Protein AF-A0A6S6T9X2-F1 (afdb_monomer_lite)

Structure (mmCIF, N/CA/C/O backbone):
data_AF-A0A6S6T9X2-F1
#
_entry.id   AF-A0A6S6T9X2-F1
#
loop_
_atom_site.group_PDB
_atom_site.id
_atom_site.type_symbol
_atom_site.label_atom_id
_atom_site.label_alt_id
_atom_site.label_comp_id
_atom_site.label_asym_id
_atom_site.label_entity_id
_atom_site.label_seq_id
_atom_site.pdbx_PDB_ins_code
_atom_site.Cartn_x
_atom_site.Cartn_y
_atom_site.Cartn_z
_atom_site.occupancy
_atom_site.B_iso_or_equiv
_atom_site.auth_seq_id
_atom_site.auth_comp_id
_atom_site.auth_asym_id
_atom_site.auth_atom_id
_atom_site.pdb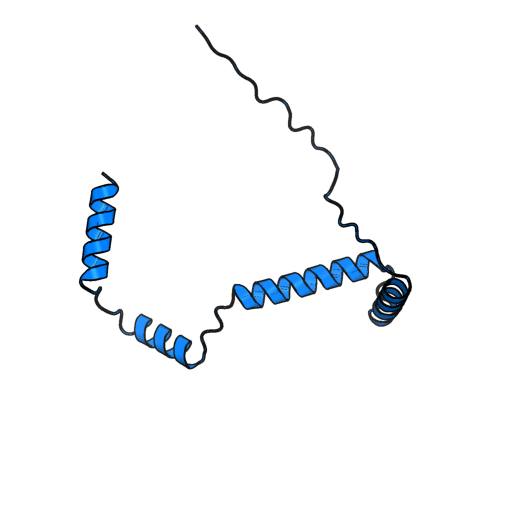x_PDB_model_num
ATOM 1 N N . MET A 1 1 ? 15.029 36.693 41.492 1.00 34.66 1 MET A N 1
ATOM 2 C CA . MET A 1 1 ? 14.015 35.824 40.858 1.00 34.66 1 MET A CA 1
ATOM 3 C C . MET A 1 1 ? 14.331 35.857 39.367 1.00 34.66 1 MET A C 1
ATOM 5 O O . MET A 1 1 ? 14.250 36.937 38.808 1.00 34.66 1 MET A O 1
ATOM 9 N N . CYS A 1 2 ? 15.035 34.871 38.792 1.00 36.53 2 CYS A N 1
ATOM 10 C CA . CYS A 1 2 ? 14.585 33.488 38.502 1.00 36.53 2 CYS A CA 1
ATOM 11 C C . CYS A 1 2 ? 13.326 33.540 37.613 1.00 36.53 2 CYS A C 1
ATOM 13 O O . CYS A 1 2 ? 12.356 34.126 38.079 1.00 36.53 2 CYS A O 1
ATOM 15 N N . GLN A 1 3 ? 13.236 33.027 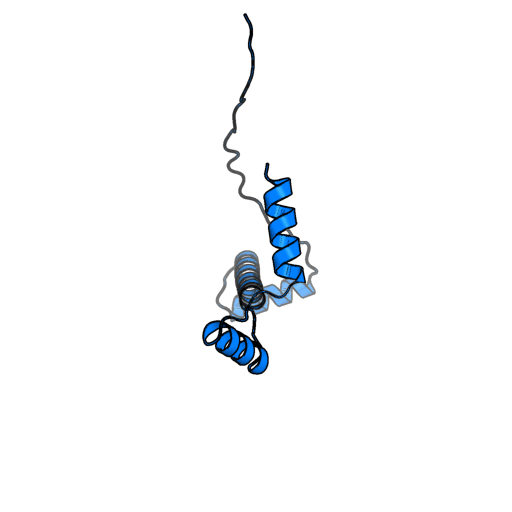36.379 1.00 39.31 3 GLN A N 1
ATOM 16 C CA . GLN A 1 3 ? 13.980 32.040 35.562 1.00 39.31 3 GLN A CA 1
ATOM 17 C C . GLN A 1 3 ? 13.839 32.447 34.054 1.00 39.31 3 GLN A C 1
ATOM 19 O O . GLN A 1 3 ? 12.906 33.182 33.743 1.00 39.31 3 GLN A O 1
ATOM 24 N N . ASN A 1 4 ? 14.768 32.203 33.107 1.00 40.00 4 ASN A N 1
ATOM 25 C CA . ASN A 1 4 ? 15.165 30.915 32.483 1.00 40.00 4 ASN A CA 1
ATOM 26 C C . ASN A 1 4 ? 13.926 30.143 31.938 1.00 40.00 4 ASN A C 1
ATOM 28 O O . ASN A 1 4 ? 12.961 29.989 32.670 1.00 40.00 4 ASN A O 1
ATOM 32 N N . ASP A 1 5 ? 13.781 29.656 30.701 1.00 36.62 5 ASP A N 1
ATOM 33 C CA . ASP A 1 5 ? 14.702 29.227 29.647 1.00 36.62 5 ASP A CA 1
ATOM 34 C C . ASP A 1 5 ? 13.949 29.157 28.290 1.00 36.62 5 ASP A C 1
ATOM 36 O O . ASP A 1 5 ? 12.766 28.828 28.230 1.00 36.62 5 ASP A O 1
ATOM 40 N N . THR A 1 6 ? 14.666 29.475 27.212 1.00 44.75 6 THR A N 1
ATOM 41 C CA . THR A 1 6 ? 14.787 28.707 25.956 1.00 44.75 6 THR A CA 1
ATOM 42 C C . THR A 1 6 ? 13.574 27.939 25.404 1.00 44.75 6 THR A C 1
ATOM 44 O O . THR A 1 6 ? 13.301 26.824 25.829 1.00 44.75 6 THR A O 1
ATOM 47 N N . TYR A 1 7 ? 13.005 28.428 24.295 1.00 51.34 7 TYR A N 1
ATOM 48 C CA . TYR A 1 7 ? 12.654 27.563 23.157 1.00 51.34 7 TYR A CA 1
ATOM 49 C C . TYR A 1 7 ? 13.192 28.200 21.875 1.00 51.34 7 TYR A C 1
ATOM 51 O O . TYR A 1 7 ? 12.558 29.012 21.204 1.00 51.34 7 TYR A O 1
ATOM 59 N N . GLU A 1 8 ? 14.454 27.853 21.643 1.00 42.81 8 GLU A N 1
ATOM 60 C CA . GLU A 1 8 ? 15.240 28.035 20.433 1.00 42.81 8 GLU A CA 1
ATOM 61 C C . GLU A 1 8 ? 14.489 27.542 19.187 1.00 42.81 8 GLU A C 1
ATOM 63 O O . GLU A 1 8 ? 13.653 26.640 19.240 1.00 42.81 8 GLU A O 1
ATOM 68 N N . GLY A 1 9 ? 14.789 28.171 18.054 1.00 42.59 9 GLY A N 1
ATOM 69 C CA . GLY A 1 9 ? 14.005 28.081 16.835 1.00 42.59 9 GLY A CA 1
ATOM 70 C C . GLY A 1 9 ? 13.837 26.676 16.260 1.00 42.59 9 GLY A C 1
ATOM 71 O O . GLY A 1 9 ? 14.802 25.951 16.029 1.00 42.59 9 GLY A O 1
ATOM 72 N N . LEU A 1 10 ? 12.608 26.365 15.845 1.00 47.84 10 LEU A N 1
ATOM 73 C CA . LEU A 1 10 ? 12.413 25.481 14.703 1.00 47.84 10 LEU A CA 1
ATOM 74 C C . LEU A 1 10 ? 12.647 26.304 13.434 1.00 47.84 10 LEU A C 1
ATOM 76 O O . LEU A 1 10 ? 11.731 26.878 12.846 1.00 47.84 10 LEU A O 1
ATOM 80 N N . ALA A 1 11 ? 13.908 26.366 13.010 1.00 43.44 11 ALA A N 1
ATOM 81 C CA . ALA A 1 11 ? 14.218 26.623 11.617 1.00 43.44 11 ALA A CA 1
ATOM 82 C C . ALA A 1 11 ? 13.393 25.638 10.774 1.00 43.44 11 ALA A C 1
ATOM 84 O O . ALA A 1 11 ? 13.552 24.421 10.907 1.00 43.44 11 ALA A O 1
ATOM 85 N N . MET A 1 12 ? 12.492 26.151 9.930 1.00 47.59 12 MET A N 1
ATOM 86 C CA . MET A 1 12 ? 11.876 25.358 8.872 1.00 47.59 12 MET A CA 1
ATOM 87 C C . MET A 1 12 ? 12.990 24.877 7.947 1.00 47.59 12 MET A C 1
ATOM 89 O O . MET A 1 12 ? 13.383 25.550 6.997 1.00 47.59 12 MET A O 1
ATOM 93 N N . THR A 1 13 ? 13.526 23.700 8.247 1.00 47.69 13 THR A N 1
ATOM 94 C CA . THR A 1 13 ? 14.299 22.940 7.284 1.00 47.69 13 THR A CA 1
ATOM 95 C C . THR A 1 13 ? 13.319 22.559 6.183 1.00 47.69 13 THR A C 1
ATOM 97 O O . THR A 1 13 ? 12.423 21.739 6.357 1.00 47.69 13 THR A O 1
ATOM 100 N N . THR A 1 14 ? 13.463 23.192 5.025 1.00 57.03 14 THR A N 1
ATOM 101 C CA . THR A 1 14 ? 12.719 22.921 3.787 1.00 57.03 14 THR A CA 1
ATOM 102 C C . THR A 1 14 ? 13.096 21.562 3.176 1.00 57.03 14 THR A C 1
ATOM 104 O O . THR A 1 14 ? 13.154 21.398 1.960 1.00 57.03 14 THR A O 1
ATOM 107 N N . SER A 1 15 ? 13.397 20.565 4.009 1.00 63.28 15 SER A N 1
ATOM 108 C CA . SER A 1 15 ? 13.834 19.242 3.587 1.00 63.28 15 SER A CA 1
ATOM 109 C C . SER A 1 15 ? 12.708 18.250 3.833 1.00 63.28 15 SER A C 1
ATOM 111 O O . SER A 1 15 ? 12.572 17.683 4.915 1.00 63.28 15 SER A O 1
ATOM 113 N N . SER A 1 16 ? 11.878 18.044 2.812 1.00 79.50 16 SER A N 1
ATOM 114 C CA . SER A 1 16 ? 10.922 16.939 2.799 1.00 79.50 16 SER A CA 1
ATOM 115 C C . SER A 1 16 ? 11.670 15.607 2.975 1.00 79.50 16 SER A C 1
ATOM 117 O O . SER A 1 16 ? 12.673 15.402 2.275 1.00 79.50 16 SER A O 1
ATOM 119 N N . PRO A 1 17 ? 11.200 14.684 3.835 1.00 86.12 17 PRO A N 1
ATOM 120 C CA . PRO A 1 17 ? 11.825 13.375 3.993 1.00 86.12 17 PRO A CA 1
ATOM 121 C C . PRO A 1 17 ? 11.881 12.646 2.644 1.00 86.12 17 PRO A C 1
ATOM 123 O O . PRO A 1 17 ? 10.904 12.621 1.894 1.00 86.12 17 PRO A O 1
ATOM 126 N N . ARG A 1 18 ? 13.047 12.081 2.310 1.00 87.75 18 ARG A N 1
ATOM 127 C CA . ARG A 1 18 ? 13.287 11.385 1.038 1.00 87.75 18 ARG A CA 1
ATOM 128 C C . ARG A 1 18 ? 13.350 9.885 1.264 1.00 87.75 18 ARG A C 1
ATOM 130 O O . ARG A 1 18 ? 14.029 9.420 2.173 1.00 87.75 18 ARG A O 1
ATOM 137 N N . ILE A 1 19 ? 12.694 9.142 0.383 1.00 86.38 19 ILE A N 1
ATOM 138 C CA . ILE A 1 19 ? 12.794 7.686 0.323 1.00 86.38 19 ILE A CA 1
ATOM 139 C C . ILE A 1 19 ? 13.856 7.347 -0.722 1.00 86.38 19 ILE A C 1
ATOM 141 O O . ILE A 1 19 ? 13.738 7.746 -1.880 1.00 86.38 19 ILE A O 1
ATOM 145 N N . THR A 1 20 ? 14.903 6.635 -0.314 1.00 91.06 20 THR A N 1
ATOM 146 C CA . THR A 1 20 ? 15.956 6.143 -1.208 1.00 91.06 20 THR A CA 1
ATOM 147 C C . THR A 1 20 ? 16.129 4.643 -1.005 1.00 91.06 20 THR A C 1
ATOM 149 O O . THR A 1 20 ? 16.137 4.148 0.119 1.00 91.06 20 THR A O 1
ATOM 152 N N . ALA A 1 21 ? 16.247 3.901 -2.104 1.00 90.38 21 ALA A N 1
ATOM 153 C CA . ALA A 1 21 ? 16.453 2.460 -2.082 1.00 90.38 21 ALA A CA 1
ATOM 154 C C . ALA A 1 21 ? 17.443 2.073 -3.179 1.00 90.38 21 ALA A C 1
ATOM 156 O O . ALA A 1 21 ? 17.404 2.617 -4.283 1.00 90.38 21 ALA A O 1
ATOM 157 N N . ARG A 1 22 ? 18.340 1.132 -2.871 1.00 93.44 22 ARG A N 1
ATOM 158 C CA . ARG A 1 22 ? 19.205 0.514 -3.878 1.00 93.44 22 ARG A CA 1
ATOM 159 C C . ARG A 1 22 ? 18.436 -0.619 -4.542 1.00 93.44 22 ARG A C 1
ATOM 161 O O . ARG A 1 22 ? 17.828 -1.430 -3.851 1.00 93.44 22 ARG A O 1
ATOM 168 N N . VAL A 1 23 ? 18.488 -0.673 -5.866 1.00 91.94 23 VAL A N 1
ATOM 169 C CA . VAL A 1 23 ? 17.840 -1.708 -6.677 1.00 91.94 23 VAL A CA 1
ATOM 170 C C . VAL A 1 23 ? 18.881 -2.381 -7.563 1.00 91.94 23 VAL A C 1
ATOM 172 O O . VAL A 1 23 ? 19.865 -1.751 -7.953 1.00 91.94 23 VAL A O 1
ATOM 175 N N . SER A 1 24 ? 18.686 -3.667 -7.852 1.00 96.31 24 SER A N 1
ATOM 176 C CA . SER A 1 24 ? 19.464 -4.359 -8.881 1.00 96.31 24 SER A CA 1
ATOM 177 C C . SER A 1 24 ? 19.040 -3.895 -10.278 1.00 96.31 24 SER A C 1
ATOM 179 O O . SER A 1 24 ? 17.955 -3.332 -10.442 1.00 96.31 24 SER A O 1
ATOM 181 N N . LEU A 1 25 ? 19.872 -4.180 -11.283 1.00 95.62 25 LEU A N 1
ATOM 182 C CA . LEU A 1 25 ? 19.552 -3.940 -12.696 1.00 95.62 25 LEU A CA 1
ATOM 183 C C . LEU A 1 25 ? 18.224 -4.601 -13.091 1.00 95.62 25 LEU A C 1
ATOM 185 O O . LEU A 1 25 ? 17.325 -3.913 -13.565 1.00 95.62 25 LEU A O 1
ATOM 189 N N . ASP A 1 26 ? 18.044 -5.882 -12.765 1.00 96.81 26 ASP A N 1
ATOM 190 C CA . ASP A 1 26 ? 16.811 -6.626 -13.060 1.00 96.81 26 ASP A CA 1
ATOM 191 C C . ASP A 1 26 ? 15.566 -5.967 -12.444 1.00 96.81 26 ASP A C 1
ATOM 193 O O . ASP A 1 26 ? 14.506 -5.876 -13.064 1.00 96.81 26 ASP A O 1
ATOM 197 N N . THR A 1 27 ? 15.695 -5.462 -11.213 1.00 95.44 27 THR A N 1
ATOM 198 C CA . THR A 1 27 ? 14.600 -4.767 -10.524 1.00 95.44 27 THR A CA 1
ATOM 199 C C . THR A 1 27 ? 14.305 -3.427 -11.194 1.00 95.44 27 THR A C 1
ATOM 201 O O . THR A 1 27 ? 13.144 -3.062 -11.364 1.00 95.44 27 THR A O 1
ATOM 204 N N . GLN A 1 28 ? 15.341 -2.689 -11.596 1.00 95.25 28 GLN A N 1
ATOM 205 C CA . GLN A 1 28 ? 15.186 -1.423 -12.304 1.00 95.25 28 GLN A CA 1
ATOM 206 C C . GLN A 1 28 ? 14.484 -1.617 -13.655 1.00 95.25 28 GLN A C 1
ATOM 208 O O . GLN A 1 28 ? 13.573 -0.854 -13.978 1.00 95.25 28 GLN A O 1
ATOM 213 N N . GLU A 1 29 ? 14.856 -2.645 -14.419 1.00 96.69 29 GLU A N 1
ATOM 214 C CA . GLU A 1 29 ? 14.210 -2.987 -15.690 1.00 96.69 29 GLU A CA 1
ATOM 215 C C . GLU A 1 29 ? 12.742 -3.375 -15.498 1.00 96.69 29 GLU A C 1
ATOM 217 O O . GLU A 1 29 ? 11.866 -2.870 -16.208 1.00 96.69 29 GLU A O 1
ATOM 222 N N . LEU A 1 30 ? 12.453 -4.211 -14.495 1.00 96.69 30 LEU A N 1
ATOM 223 C CA . LEU A 1 30 ? 11.090 -4.598 -14.138 1.00 96.69 30 LEU A CA 1
ATOM 224 C C . LEU A 1 30 ? 10.223 -3.374 -13.813 1.00 96.69 30 LEU A C 1
ATOM 226 O O . LEU A 1 30 ? 9.128 -3.229 -14.360 1.00 96.69 30 LEU A O 1
ATOM 230 N N . LEU A 1 31 ? 10.716 -2.485 -12.945 1.00 95.38 31 LEU A N 1
ATOM 231 C CA . LEU A 1 31 ? 10.000 -1.274 -12.543 1.00 95.38 31 LEU A CA 1
ATOM 232 C C . LEU A 1 31 ? 9.820 -0.303 -13.715 1.00 95.38 31 LEU A C 1
ATOM 234 O O . LEU A 1 31 ? 8.749 0.281 -13.855 1.00 95.38 31 LEU A O 1
ATOM 238 N N . SER A 1 32 ? 10.827 -0.162 -14.579 1.00 95.19 32 SER A N 1
ATOM 239 C CA . SER A 1 32 ? 10.751 0.662 -15.792 1.00 95.19 32 SER A CA 1
ATOM 240 C C . SER A 1 32 ? 9.655 0.170 -16.740 1.00 95.19 32 SER A C 1
ATOM 242 O O . SER A 1 32 ? 8.798 0.941 -17.176 1.00 95.19 32 SER A O 1
ATOM 244 N N . LYS A 1 33 ? 9.615 -1.143 -16.998 1.00 96.12 33 LYS A N 1
ATOM 245 C CA . LYS A 1 33 ? 8.592 -1.762 -17.846 1.00 96.12 33 LYS A CA 1
ATOM 246 C C . LYS A 1 33 ? 7.194 -1.616 -17.245 1.00 96.12 33 LYS A C 1
ATOM 248 O O . LYS A 1 33 ? 6.256 -1.276 -17.962 1.00 96.12 33 LYS A O 1
ATOM 253 N N . ALA A 1 34 ? 7.047 -1.842 -15.940 1.00 95.62 34 ALA A N 1
ATOM 254 C CA . ALA A 1 34 ? 5.770 -1.683 -15.248 1.00 95.62 34 ALA A CA 1
ATOM 255 C C . ALA A 1 34 ? 5.279 -0.224 -15.258 1.00 95.62 34 ALA A C 1
ATOM 257 O O . ALA A 1 34 ? 4.092 0.019 -15.485 1.00 95.62 34 ALA A O 1
ATOM 258 N N . ALA A 1 35 ? 6.186 0.744 -15.085 1.00 96.06 35 ALA A N 1
ATOM 259 C CA . ALA A 1 35 ? 5.877 2.168 -15.179 1.00 96.06 35 ALA A CA 1
ATOM 260 C C . ALA A 1 35 ? 5.361 2.538 -16.577 1.00 96.06 35 ALA A C 1
ATOM 262 O O . ALA A 1 35 ? 4.294 3.141 -16.689 1.00 96.06 35 ALA A O 1
ATOM 263 N N . ALA A 1 36 ? 6.048 2.082 -17.632 1.00 94.88 36 ALA A N 1
ATOM 264 C CA . ALA A 1 36 ? 5.634 2.306 -19.016 1.00 94.88 36 ALA A CA 1
ATOM 265 C C . ALA A 1 36 ? 4.239 1.726 -19.313 1.00 94.88 36 ALA A C 1
ATOM 267 O O . ALA A 1 36 ? 3.407 2.403 -19.914 1.00 94.88 36 ALA A O 1
ATOM 268 N N . LEU A 1 37 ? 3.953 0.506 -18.843 1.00 96.19 37 LEU A N 1
ATOM 269 C CA . LEU A 1 37 ? 2.635 -0.128 -18.994 1.00 96.19 37 LEU A CA 1
ATOM 270 C C . LEU A 1 37 ? 1.527 0.597 -18.220 1.00 96.19 37 LEU A C 1
ATOM 272 O O . LEU A 1 37 ? 0.377 0.596 -18.649 1.00 96.19 37 LEU A O 1
ATOM 276 N N . SER A 1 38 ? 1.871 1.227 -17.098 1.00 91.94 38 SER A N 1
ATOM 277 C CA . SER A 1 38 ? 0.930 1.979 -16.259 1.00 91.94 38 SER A CA 1
ATOM 278 C C . SER A 1 38 ? 0.746 3.432 -16.722 1.00 91.94 38 SER A C 1
ATOM 280 O O . SER A 1 38 ? 0.033 4.191 -16.071 1.00 91.94 38 SER A O 1
ATOM 282 N N . GLY A 1 39 ? 1.405 3.847 -17.814 1.00 93.81 39 GLY A N 1
ATOM 283 C CA . GLY A 1 39 ? 1.377 5.228 -18.310 1.00 93.81 39 GLY A CA 1
ATOM 284 C C . GLY A 1 39 ? 2.145 6.227 -17.436 1.00 93.81 39 GLY A C 1
ATOM 285 O O . GLY A 1 39 ? 1.940 7.434 -17.554 1.00 93.81 39 GLY A O 1
ATOM 286 N N . ILE A 1 40 ? 3.023 5.748 -16.551 1.00 94.12 40 ILE A N 1
ATOM 287 C CA . ILE A 1 40 ? 3.815 6.579 -15.643 1.00 94.12 40 ILE A CA 1
ATOM 288 C C . ILE A 1 40 ? 5.205 6.796 -16.248 1.00 94.12 40 ILE A C 1
ATOM 290 O O . ILE A 1 40 ? 5.930 5.851 -16.546 1.00 94.12 40 ILE A O 1
ATOM 294 N N . SER A 1 41 ? 5.596 8.060 -16.403 1.00 87.31 41 SER A N 1
ATOM 295 C CA . SER A 1 41 ? 6.816 8.461 -17.119 1.00 87.31 41 SER A CA 1
ATOM 296 C C . SER A 1 41 ? 8.123 8.271 -16.340 1.00 87.31 41 SER A C 1
ATOM 298 O O . SER A 1 41 ? 9.198 8.339 -16.930 1.00 87.31 41 SER A O 1
ATOM 300 N N . SER A 1 42 ? 8.062 8.051 -15.023 1.00 93.88 42 SER A N 1
ATOM 301 C CA . SER A 1 42 ? 9.238 7.948 -14.153 1.00 93.88 42 SER A CA 1
ATOM 302 C C . SER A 1 42 ? 9.126 6.784 -13.176 1.00 93.88 42 SER A C 1
ATOM 304 O O . SER A 1 42 ? 8.101 6.613 -12.514 1.00 93.88 42 SER A O 1
ATOM 306 N N . ILE A 1 43 ? 10.226 6.041 -13.011 1.00 92.81 43 ILE A N 1
ATOM 307 C CA . ILE A 1 43 ? 10.348 4.959 -12.022 1.00 92.81 43 ILE A CA 1
ATOM 308 C C . ILE A 1 43 ? 10.065 5.483 -10.608 1.00 92.81 43 ILE A C 1
ATOM 310 O O . ILE A 1 43 ? 9.368 4.825 -9.843 1.00 92.81 43 ILE A O 1
ATOM 314 N N . ASN A 1 44 ? 10.535 6.686 -10.265 1.00 92.69 44 ASN A N 1
ATOM 315 C CA . ASN A 1 44 ? 10.325 7.253 -8.929 1.00 92.69 44 ASN A CA 1
ATOM 316 C C . ASN A 1 44 ? 8.839 7.507 -8.652 1.00 92.69 44 ASN A C 1
ATOM 318 O O . ASN A 1 44 ? 8.342 7.174 -7.578 1.00 92.69 44 ASN A O 1
ATOM 322 N N . SER A 1 45 ? 8.122 8.065 -9.632 1.00 92.06 45 SER A N 1
ATOM 323 C CA . SER A 1 45 ? 6.680 8.304 -9.529 1.00 92.06 45 SER A CA 1
ATOM 324 C C . SER A 1 45 ? 5.901 6.992 -9.446 1.00 92.06 45 SER A C 1
ATOM 326 O O . SER A 1 45 ? 4.960 6.892 -8.663 1.00 92.06 45 SER A O 1
ATOM 328 N N . PHE A 1 46 ? 6.328 5.973 -10.199 1.00 95.50 46 PHE A N 1
ATOM 329 C CA . PHE A 1 46 ? 5.736 4.638 -10.153 1.00 95.50 46 PHE A CA 1
ATOM 330 C C . PHE A 1 46 ? 5.914 3.989 -8.778 1.00 95.50 46 PHE A C 1
ATOM 332 O O . PHE A 1 46 ? 4.939 3.548 -8.176 1.00 95.50 46 PHE A O 1
ATOM 339 N N . VAL A 1 47 ? 7.138 3.990 -8.244 1.00 95.06 47 VAL A N 1
ATOM 340 C CA . VAL A 1 47 ? 7.444 3.420 -6.924 1.00 95.06 47 VAL A CA 1
ATOM 341 C C . VAL A 1 47 ? 6.663 4.134 -5.824 1.00 95.06 47 VAL A C 1
ATOM 343 O O . VAL A 1 47 ? 6.091 3.470 -4.964 1.00 95.06 47 VAL A O 1
ATOM 346 N N . LEU A 1 48 ? 6.590 5.468 -5.863 1.00 93.75 48 LEU A N 1
ATOM 347 C CA . LEU A 1 48 ? 5.808 6.236 -4.895 1.00 93.75 48 LEU A CA 1
ATOM 348 C C . LEU A 1 48 ? 4.317 5.881 -4.966 1.00 93.75 48 LEU A C 1
ATOM 350 O O . LEU A 1 48 ? 3.705 5.607 -3.936 1.00 93.75 48 LEU A O 1
ATOM 354 N N . SER A 1 49 ? 3.740 5.847 -6.170 1.00 93.69 49 SER A N 1
ATOM 355 C CA . SER A 1 49 ? 2.329 5.505 -6.368 1.00 93.69 49 SER A CA 1
ATOM 356 C C . SER A 1 49 ? 2.017 4.084 -5.893 1.00 93.69 49 SER A C 1
ATOM 358 O O . SER A 1 49 ? 1.064 3.896 -5.137 1.00 93.69 49 SER A O 1
ATOM 360 N N . ALA A 1 50 ? 2.854 3.108 -6.249 1.00 95.06 50 ALA A N 1
ATOM 361 C CA . ALA A 1 50 ? 2.703 1.721 -5.822 1.00 95.06 50 ALA A CA 1
ATOM 362 C C . ALA A 1 50 ? 2.847 1.561 -4.299 1.00 95.06 50 ALA A C 1
ATOM 364 O O . ALA A 1 50 ? 2.108 0.794 -3.680 1.00 95.06 50 ALA A O 1
ATOM 365 N N . ALA A 1 51 ? 3.772 2.299 -3.676 1.00 95.25 51 ALA A N 1
ATOM 366 C CA . ALA A 1 51 ? 3.948 2.294 -2.227 1.00 95.25 51 ALA A CA 1
ATOM 367 C C . ALA A 1 51 ? 2.716 2.859 -1.505 1.00 95.25 51 ALA A C 1
ATOM 369 O O . ALA A 1 51 ? 2.249 2.246 -0.547 1.00 95.25 51 ALA A O 1
ATOM 370 N N . ILE A 1 52 ? 2.154 3.974 -1.989 1.00 95.50 52 ILE A N 1
ATOM 371 C CA . ILE A 1 52 ? 0.925 4.570 -1.441 1.00 95.50 52 ILE A CA 1
ATOM 372 C C . ILE A 1 52 ? -0.255 3.608 -1.596 1.00 95.50 52 ILE A C 1
ATOM 374 O O . ILE A 1 52 ? -0.974 3.352 -0.633 1.00 95.50 52 ILE A O 1
ATOM 378 N N . GLU A 1 53 ? -0.440 3.029 -2.783 1.00 95.44 53 GLU A N 1
ATOM 379 C CA . GLU A 1 53 ? -1.515 2.066 -3.032 1.00 95.44 53 GLU A CA 1
ATOM 380 C C . GLU A 1 53 ? -1.406 0.856 -2.096 1.00 95.44 53 GLU A C 1
ATOM 382 O O . GLU A 1 53 ? -2.393 0.418 -1.499 1.00 95.44 53 GLU A O 1
ATOM 387 N N . LYS A 1 54 ? -0.191 0.322 -1.928 1.00 95.62 54 LYS A N 1
ATOM 388 C CA . LYS A 1 54 ? 0.050 -0.811 -1.039 1.00 95.62 54 LYS A CA 1
ATOM 389 C C . LYS A 1 54 ? -0.180 -0.444 0.425 1.00 95.62 54 LYS A C 1
ATOM 391 O O . LYS A 1 54 ? -0.768 -1.254 1.139 1.00 95.62 54 LYS A O 1
ATOM 396 N N . ALA A 1 55 ? 0.252 0.740 0.854 1.00 93.31 55 ALA A N 1
ATOM 397 C CA . ALA A 1 55 ? 0.020 1.240 2.203 1.00 93.31 55 ALA A CA 1
ATOM 398 C C . ALA A 1 55 ? -1.481 1.356 2.489 1.00 93.31 55 ALA A C 1
ATOM 400 O O . ALA A 1 55 ? -1.945 0.778 3.465 1.00 93.31 55 ALA A O 1
ATOM 401 N N . ASN A 1 56 ? -2.252 1.975 1.592 1.00 91.69 56 ASN A N 1
ATOM 402 C CA . ASN A 1 56 ? -3.705 2.089 1.735 1.00 91.69 56 ASN A CA 1
ATOM 403 C C . ASN A 1 56 ? -4.381 0.718 1.832 1.00 91.69 56 ASN A C 1
ATOM 405 O O . ASN A 1 56 ? -5.212 0.512 2.705 1.00 91.69 56 ASN A O 1
ATOM 409 N N . LYS A 1 57 ? -3.973 -0.255 1.007 1.00 91.56 57 LYS A N 1
ATOM 410 C CA . LYS A 1 57 ? -4.495 -1.631 1.080 1.00 91.56 57 LYS A CA 1
ATOM 411 C C . LYS A 1 57 ? -4.163 -2.337 2.396 1.00 91.56 57 LYS A C 1
ATOM 413 O O . LYS A 1 57 ? -4.925 -3.195 2.833 1.00 91.56 57 LYS A O 1
ATOM 418 N N . ILE A 1 58 ? -3.005 -2.047 2.992 1.00 88.06 58 ILE A N 1
ATOM 419 C CA . ILE A 1 58 ? -2.629 -2.591 4.303 1.00 88.06 58 ILE A CA 1
ATOM 420 C C . ILE A 1 58 ? -3.460 -1.914 5.393 1.00 88.06 58 ILE A C 1
ATOM 422 O O . ILE A 1 58 ? -4.070 -2.620 6.184 1.00 88.06 58 ILE A O 1
ATOM 426 N N . MET A 1 59 ? -3.546 -0.582 5.389 1.00 83.00 59 MET A N 1
ATOM 427 C CA . MET A 1 59 ? -4.353 0.169 6.355 1.00 83.00 59 MET A CA 1
ATOM 428 C C . MET A 1 59 ? -5.817 -0.256 6.298 1.00 83.00 59 MET A C 1
ATOM 430 O O . MET A 1 59 ? -6.371 -0.634 7.316 1.00 83.00 59 MET A O 1
ATOM 434 N N . GLU A 1 60 ? -6.414 -0.328 5.108 1.00 82.50 60 GLU A N 1
ATOM 435 C CA . GLU A 1 60 ? -7.786 -0.805 4.927 1.00 82.50 60 GLU A CA 1
ATOM 436 C C . GLU A 1 60 ? -7.960 -2.233 5.457 1.00 82.50 60 GLU A C 1
ATOM 438 O O . GLU A 1 60 ? -8.962 -2.540 6.097 1.00 82.50 60 GLU A O 1
ATOM 443 N N . ARG A 1 61 ? -6.982 -3.119 5.236 1.00 79.12 61 ARG A N 1
ATOM 444 C CA . ARG A 1 61 ? -7.028 -4.496 5.740 1.00 79.12 61 ARG A CA 1
ATOM 445 C C . ARG A 1 61 ? -6.960 -4.578 7.268 1.00 79.12 61 ARG A C 1
ATOM 447 O O . ARG A 1 61 ? -7.571 -5.492 7.813 1.00 79.12 61 ARG A O 1
ATOM 454 N N . GLU A 1 62 ? -6.205 -3.700 7.918 1.00 74.06 62 GLU A N 1
ATOM 455 C CA . GLU A 1 62 ? -5.992 -3.716 9.372 1.00 74.06 62 GLU A CA 1
ATOM 456 C C . GLU A 1 62 ? -7.062 -2.907 10.129 1.00 74.06 62 GLU A C 1
ATOM 458 O O . GLU A 1 62 ? -7.556 -3.352 11.161 1.00 74.06 62 GLU A O 1
ATOM 463 N N . GLU A 1 63 ? -7.470 -1.747 9.604 1.00 62.56 63 GLU A N 1
ATOM 464 C CA . GLU A 1 63 ? -8.545 -0.906 10.157 1.00 62.56 63 GLU A CA 1
ATOM 465 C C . GLU A 1 63 ? -9.923 -1.534 9.942 1.00 62.56 63 GLU A C 1
ATOM 467 O O . GLU A 1 63 ? -10.824 -1.390 10.772 1.00 62.56 63 GLU A O 1
ATOM 472 N N . THR A 1 64 ? -10.085 -2.302 8.863 1.00 55.25 64 THR A N 1
ATOM 473 C CA . THR A 1 64 ? -11.237 -3.185 8.734 1.00 55.25 64 THR A CA 1
ATOM 474 C C . THR A 1 64 ? -10.969 -4.421 9.577 1.00 55.25 64 THR A C 1
ATOM 476 O O . THR A 1 64 ? -10.398 -5.404 9.102 1.00 55.25 64 THR A O 1
ATOM 479 N N . LEU A 1 65 ? -11.463 -4.416 10.818 1.00 56.31 65 LEU A N 1
ATOM 480 C CA . LEU A 1 65 ? -11.824 -5.646 11.518 1.00 56.31 65 LEU A CA 1
ATOM 481 C C . LEU A 1 65 ? -12.784 -6.387 10.583 1.00 56.31 65 LEU A C 1
ATOM 483 O O . LEU A 1 65 ? -13.992 -6.143 10.584 1.00 56.31 65 LEU A O 1
ATOM 487 N N . LYS A 1 66 ? -12.245 -7.260 9.722 1.00 54.69 66 LYS A N 1
ATOM 488 C CA . LYS A 1 66 ? -13.025 -8.259 8.999 1.00 54.69 66 LYS A CA 1
ATOM 489 C C . LYS A 1 66 ? -13.535 -9.208 10.061 1.00 54.69 66 LYS A C 1
ATOM 491 O O . LYS A 1 66 ? -13.001 -10.295 10.255 1.00 54.69 66 LYS A O 1
ATOM 496 N N . LEU A 1 67 ? -14.565 -8.752 10.762 1.00 53.97 67 LEU A N 1
ATOM 497 C CA . LEU A 1 67 ? -15.462 -9.590 11.503 1.00 53.97 67 LEU A CA 1
ATOM 498 C C . LEU A 1 67 ? -15.838 -10.674 10.507 1.00 53.97 67 LEU A C 1
ATOM 500 O O . LEU A 1 67 ? -16.455 -10.402 9.469 1.00 53.97 67 LEU A O 1
ATOM 504 N N . SER A 1 68 ? -15.386 -11.901 10.766 1.00 60.41 68 SER A N 1
ATOM 505 C CA . SER A 1 68 ? -15.909 -13.022 10.009 1.00 60.41 68 SER A CA 1
ATOM 506 C C . SER A 1 68 ? -17.435 -12.946 10.116 1.00 60.41 68 SER A C 1
ATOM 508 O O . SER A 1 68 ? -17.966 -12.374 11.069 1.00 60.41 68 SER A O 1
ATOM 510 N N . LYS A 1 69 ? -18.188 -13.497 9.160 1.00 61.44 69 LYS A N 1
ATOM 511 C CA . LYS A 1 69 ? -19.663 -13.458 9.228 1.00 61.44 69 LYS A CA 1
ATOM 512 C C . LYS A 1 69 ? -2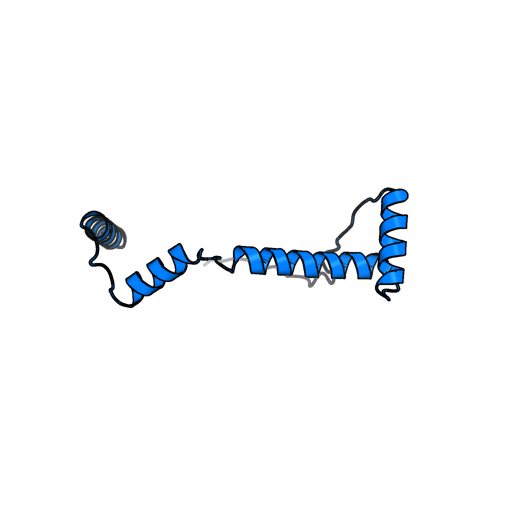0.189 -13.874 10.618 1.00 61.44 69 LYS A C 1
ATOM 514 O O . LYS A 1 69 ? -21.189 -13.343 11.085 1.00 61.44 69 LYS A O 1
ATOM 519 N N . ARG A 1 70 ? -19.464 -14.779 11.284 1.00 65.81 70 ARG A N 1
ATOM 520 C CA . ARG A 1 70 ? -19.676 -15.204 12.669 1.00 65.81 70 ARG A CA 1
ATOM 521 C C . ARG A 1 70 ? -19.426 -14.092 13.692 1.00 65.81 70 ARG A C 1
ATOM 523 O O . ARG A 1 70 ? -20.282 -13.870 14.539 1.00 65.81 70 ARG A O 1
ATOM 530 N N . ASP A 1 71 ? -18.295 -13.400 13.622 1.00 68.31 71 ASP A N 1
ATOM 531 C CA . ASP A 1 71 ? -17.963 -12.332 14.571 1.00 68.31 71 ASP A CA 1
ATOM 532 C C . ASP A 1 71 ? -18.869 -11.112 14.373 1.00 68.31 71 ASP A C 1
ATOM 534 O O . ASP A 1 71 ? -19.251 -10.468 15.343 1.00 68.31 71 ASP A O 1
ATOM 538 N N . ALA A 1 72 ? -19.284 -10.832 13.133 1.00 73.75 72 ALA A N 1
ATOM 539 C CA . ALA A 1 72 ? -20.221 -9.754 12.826 1.00 73.75 72 ALA A CA 1
ATOM 540 C C . ALA A 1 72 ? -21.600 -10.048 13.427 1.00 73.75 72 ALA A C 1
ATOM 542 O O . ALA A 1 72 ? -22.218 -9.156 13.996 1.00 73.75 72 ALA A O 1
ATOM 543 N N . MET A 1 73 ? -22.059 -11.306 13.353 1.00 75.12 73 MET A N 1
ATOM 544 C CA . MET A 1 73 ? -23.286 -11.739 14.030 1.00 75.12 73 MET A CA 1
ATOM 545 C C . MET A 1 73 ? -23.156 -11.686 15.553 1.00 75.12 73 MET A C 1
ATOM 547 O O . MET A 1 73 ? -24.098 -11.260 16.206 1.00 75.12 73 MET A O 1
ATOM 551 N N . LEU A 1 74 ? -22.006 -12.071 16.117 1.00 77.38 74 LEU A N 1
ATOM 552 C CA . LEU A 1 74 ? -21.748 -11.955 17.558 1.00 77.38 74 LEU A CA 1
ATOM 553 C C . LEU A 1 74 ? -21.744 -10.496 18.022 1.00 77.38 74 LEU A C 1
ATOM 555 O O . LEU A 1 74 ? -22.298 -10.191 19.073 1.00 77.38 74 LEU A O 1
ATOM 559 N N . LEU A 1 75 ? -21.148 -9.594 17.239 1.00 77.75 75 LEU A N 1
ATOM 560 C CA . LEU A 1 75 ? -21.176 -8.162 17.515 1.00 77.75 75 LEU A CA 1
ATOM 561 C C . LEU A 1 75 ? -22.604 -7.618 17.422 1.00 77.75 75 LEU A C 1
ATOM 563 O O . LEU A 1 75 ? -23.025 -6.898 18.318 1.00 77.75 75 LEU A O 1
ATOM 567 N N . LEU A 1 76 ? -23.356 -7.985 16.382 1.00 78.31 76 LEU A N 1
ATOM 568 C CA . LEU A 1 76 ? -24.748 -7.567 16.218 1.00 78.31 76 LEU A CA 1
ATOM 569 C C . LEU A 1 76 ? -25.621 -8.072 17.377 1.00 78.31 76 LEU A C 1
ATOM 571 O O . LEU A 1 76 ? -26.361 -7.295 17.968 1.00 78.31 76 LEU A O 1
ATOM 575 N N . GLU A 1 77 ? -25.469 -9.339 17.772 1.00 79.38 77 GLU A N 1
ATOM 576 C CA . GLU A 1 77 ? -26.168 -9.910 18.927 1.00 79.38 77 GLU A CA 1
ATOM 577 C C . GLU A 1 77 ? -25.780 -9.204 20.235 1.00 79.38 77 GLU A C 1
ATOM 579 O O . GLU A 1 77 ? -26.644 -8.954 21.074 1.00 79.38 77 GLU A O 1
ATOM 584 N N . ALA A 1 78 ? -24.507 -8.831 20.401 1.00 77.69 78 ALA A N 1
ATOM 585 C CA . ALA A 1 78 ? -24.036 -8.075 21.560 1.00 77.69 78 ALA A CA 1
ATOM 586 C C . ALA A 1 78 ? -24.523 -6.612 21.576 1.00 77.69 78 ALA A C 1
ATOM 588 O O . ALA A 1 78 ? -24.676 -6.044 22.657 1.00 77.69 78 ALA A O 1
ATOM 589 N N . LEU A 1 79 ? -24.770 -6.005 20.410 1.00 77.50 79 LEU A N 1
ATOM 590 C CA . LEU A 1 79 ? -25.359 -4.667 20.288 1.00 77.50 79 LEU A CA 1
ATOM 591 C C . LEU A 1 79 ? -26.870 -4.690 20.563 1.00 77.5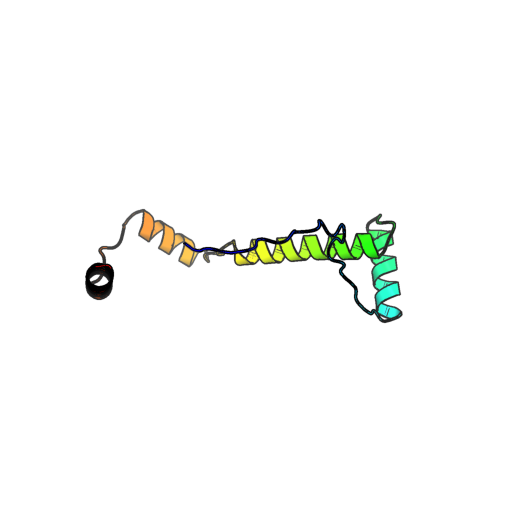0 79 LEU A C 1
ATOM 593 O O . LEU A 1 79 ? -27.361 -3.846 21.310 1.00 77.50 79 LEU A O 1
ATOM 597 N N . ASP A 1 80 ? -27.591 -5.677 20.023 1.00 77.25 80 ASP A N 1
ATOM 598 C CA . ASP A 1 80 ? -29.037 -5.846 20.229 1.00 77.25 80 ASP A CA 1
ATOM 599 C C . ASP A 1 80 ? -29.373 -6.314 21.654 1.00 77.25 80 ASP A C 1
ATOM 601 O O . ASP A 1 80 ? -30.431 -5.992 22.203 1.00 77.25 80 ASP A O 1
ATOM 605 N N . ARG A 1 81 ? -28.475 -7.084 22.278 1.00 71.94 81 ARG A N 1
ATOM 606 C CA . ARG A 1 81 ? -28.583 -7.535 23.669 1.00 71.94 81 ARG A CA 1
ATOM 607 C C . ARG A 1 81 ? -27.286 -7.220 24.409 1.00 71.94 81 ARG A C 1
ATOM 609 O O . ARG A 1 81 ? -26.429 -8.102 24.527 1.00 71.94 81 ARG A O 1
ATOM 616 N N . PRO A 1 82 ? -27.140 -6.005 24.968 1.00 69.38 82 PRO A N 1
ATOM 617 C CA . PRO A 1 82 ? -25.956 -5.668 25.742 1.00 69.38 82 PRO A CA 1
ATOM 618 C C . PRO A 1 82 ? -25.807 -6.656 26.903 1.00 69.38 82 PRO A C 1
ATOM 620 O O . PRO A 1 82 ? -26.660 -6.752 27.792 1.00 69.38 82 PRO A O 1
ATOM 623 N N . ALA A 1 83 ? -24.729 -7.438 26.871 1.00 67.62 83 ALA A N 1
ATOM 624 C CA . ALA A 1 83 ? -24.450 -8.425 27.899 1.00 67.62 83 ALA A CA 1
ATOM 625 C C . ALA A 1 83 ? -24.222 -7.719 29.243 1.00 67.62 83 ALA A C 1
ATOM 627 O O . ALA A 1 83 ? -23.471 -6.747 29.336 1.00 67.62 83 ALA A O 1
ATOM 628 N N . LYS A 1 84 ? -24.849 -8.222 30.313 1.00 68.75 84 LYS A N 1
ATOM 629 C CA . LYS A 1 84 ? -24.569 -7.732 31.669 1.00 68.75 84 LYS A CA 1
ATOM 630 C C . LYS A 1 84 ? -23.092 -7.963 31.991 1.00 68.75 84 LYS A C 1
ATOM 632 O O . LYS A 1 84 ? -22.579 -9.062 31.777 1.00 68.75 84 LYS A O 1
ATOM 637 N N . ALA A 1 85 ? -22.430 -6.939 32.532 1.00 68.56 85 ALA A N 1
ATOM 638 C CA . ALA A 1 85 ? -21.034 -7.027 32.946 1.00 68.56 85 ALA A CA 1
ATOM 639 C C . ALA A 1 85 ? -20.827 -8.232 33.878 1.00 68.56 85 ALA A C 1
ATOM 641 O O . ALA A 1 85 ? -21.555 -8.421 34.857 1.00 68.56 85 ALA A O 1
ATOM 642 N N . ASN A 1 86 ? -19.848 -9.076 33.551 1.00 78.06 86 ASN A N 1
ATOM 643 C CA . ASN A 1 86 ? -19.510 -10.219 34.389 1.00 78.06 86 ASN A CA 1
ATOM 644 C C . ASN A 1 86 ? -18.841 -9.742 35.697 1.00 78.06 86 ASN A C 1
ATOM 646 O O . ASN A 1 86 ? -18.324 -8.628 35.775 1.00 78.06 86 ASN A O 1
ATOM 650 N N . LYS A 1 87 ? -18.838 -10.587 36.739 1.00 79.81 87 LYS A N 1
ATOM 651 C CA . LYS A 1 87 ? -18.286 -10.218 38.060 1.00 79.81 87 LYS A CA 1
ATOM 652 C C . LYS A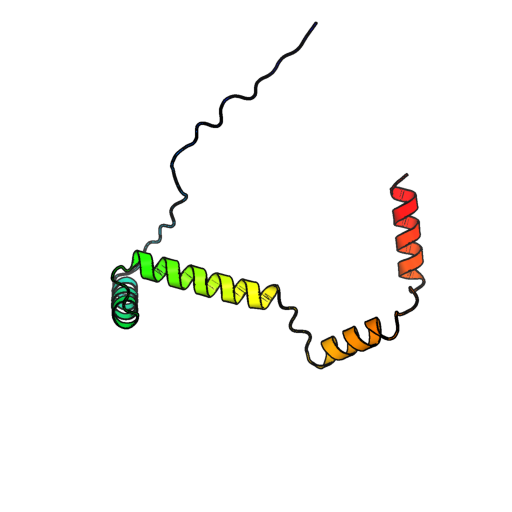 1 87 ? -16.838 -9.713 37.978 1.00 79.81 87 LYS A C 1
ATOM 654 O O . LYS A 1 87 ? -16.519 -8.719 38.617 1.00 79.81 87 LYS A O 1
ATOM 659 N N . LYS A 1 88 ? -16.014 -10.325 37.117 1.00 80.81 88 LYS A N 1
ATOM 660 C CA . LYS A 1 88 ? -14.614 -9.927 36.897 1.00 80.81 88 LYS A CA 1
ATOM 661 C C . LYS A 1 88 ? -14.480 -8.526 36.288 1.00 80.81 88 LYS A C 1
ATOM 663 O O . LYS A 1 88 ? -13.599 -7.781 36.692 1.00 80.81 88 LYS A O 1
ATOM 668 N N . LEU A 1 89 ? -15.347 -8.154 35.343 1.00 79.44 89 LEU A N 1
ATOM 669 C CA . LEU A 1 89 ? -15.385 -6.813 34.751 1.00 79.44 89 LEU A CA 1
ATOM 670 C C . LEU A 1 89 ? -15.824 -5.772 35.782 1.00 79.44 89 LEU A C 1
ATOM 672 O O . LEU A 1 89 ? -15.222 -4.707 35.857 1.00 79.44 89 LEU A O 1
ATOM 676 N N . SER A 1 90 ? -16.818 -6.092 36.612 1.00 81.94 90 SER A N 1
ATOM 677 C CA . SER A 1 90 ? -17.268 -5.203 37.690 1.00 81.94 90 SER A CA 1
ATOM 678 C C . SER A 1 90 ? -16.196 -4.992 38.762 1.00 81.94 90 SER A C 1
ATOM 680 O O . SER A 1 90 ? -16.019 -3.878 39.245 1.00 81.94 90 SER A O 1
ATOM 682 N N . GLU A 1 91 ? -15.470 -6.048 39.133 1.00 82.81 91 GLU A N 1
ATOM 683 C CA . GLU A 1 91 ? -14.337 -5.977 40.063 1.00 82.81 91 GLU A CA 1
ATOM 684 C C . GLU A 1 91 ? -13.171 -5.173 39.472 1.00 82.81 91 GLU A C 1
ATOM 686 O O . GLU A 1 91 ? -12.637 -4.296 40.146 1.00 82.81 91 GLU A O 1
ATOM 691 N N . ALA A 1 92 ? -12.826 -5.393 38.198 1.00 82.69 92 ALA A N 1
ATOM 692 C CA . ALA A 1 92 ? -11.793 -4.623 37.504 1.00 82.69 92 ALA A CA 1
ATOM 693 C C . ALA A 1 92 ? -12.155 -3.134 37.379 1.00 82.69 92 ALA A C 1
ATOM 695 O O . ALA A 1 92 ? -11.292 -2.277 37.551 1.00 82.69 92 ALA A O 1
ATOM 696 N N . PHE A 1 93 ? -13.428 -2.820 37.120 1.00 83.50 93 PHE A N 1
ATOM 697 C CA . PHE A 1 93 ? -13.914 -1.442 37.066 1.00 83.50 93 PHE A CA 1
ATOM 698 C C . PHE A 1 93 ? -13.810 -0.747 38.431 1.00 83.50 93 PHE A C 1
ATOM 700 O O . PHE A 1 93 ? -13.304 0.368 38.507 1.00 83.50 93 PHE A O 1
ATOM 707 N N . LYS A 1 94 ? -14.207 -1.420 39.520 1.00 83.44 94 LYS A N 1
ATOM 708 C CA . LYS A 1 94 ? -14.044 -0.892 40.887 1.00 83.44 94 LYS A CA 1
ATOM 709 C C . LYS A 1 94 ? -12.577 -0.649 41.239 1.00 83.44 94 LYS A C 1
ATOM 711 O O . LYS A 1 94 ? -12.244 0.425 41.720 1.00 83.44 94 LYS A O 1
ATOM 716 N N . ALA A 1 95 ? -11.703 -1.605 40.925 1.00 82.06 95 ALA A N 1
ATOM 717 C CA . ALA A 1 95 ? -10.267 -1.461 41.150 1.00 82.06 95 ALA A CA 1
ATOM 718 C C . ALA A 1 95 ? -9.649 -0.314 40.329 1.00 82.06 95 ALA A C 1
ATOM 720 O O . ALA A 1 95 ? -8.685 0.305 40.767 1.00 82.06 95 ALA A O 1
ATOM 721 N N . TYR A 1 96 ? -10.183 -0.021 39.139 1.00 82.69 96 TYR A N 1
ATOM 722 C CA . TYR A 1 96 ? -9.764 1.132 38.342 1.00 82.69 96 TYR A CA 1
ATOM 723 C C . TYR A 1 96 ? -10.204 2.462 38.974 1.00 82.69 96 TYR A C 1
ATOM 725 O O . TYR A 1 96 ? -9.384 3.370 39.087 1.00 82.69 96 TYR A O 1
ATOM 733 N N . GLU A 1 97 ? -11.458 2.565 39.423 1.00 80.69 97 GLU A N 1
ATOM 734 C CA . GLU A 1 97 ? -11.990 3.761 40.095 1.00 80.69 97 GLU A CA 1
ATOM 735 C C . GLU A 1 97 ? -11.259 4.054 41.416 1.00 80.69 97 GLU A C 1
ATOM 737 O O . GLU A 1 97 ? -10.888 5.195 41.673 1.00 80.69 97 GLU A O 1
ATOM 742 N N . GLU A 1 98 ? -10.960 3.023 42.211 1.00 78.31 98 GLU A N 1
AT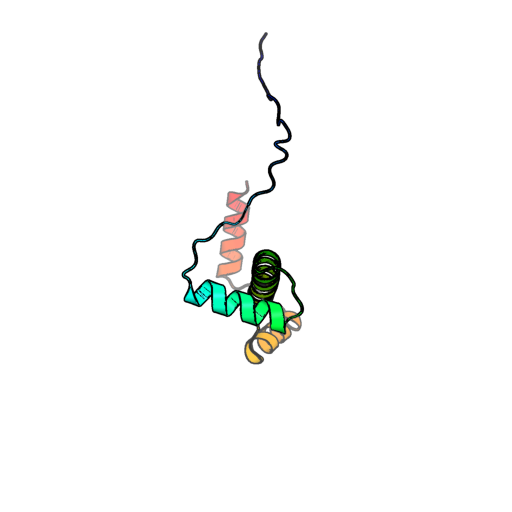OM 743 C CA . GLU A 1 98 ? -10.188 3.148 43.459 1.00 78.31 98 GLU A CA 1
ATOM 744 C C . GLU A 1 98 ? -8.736 3.594 43.229 1.00 78.31 98 GLU A C 1
ATOM 746 O O . GLU A 1 98 ? -8.133 4.187 44.116 1.00 78.31 98 GLU A O 1
ATOM 751 N N . LYS A 1 99 ? -8.169 3.330 42.044 1.00 72.81 99 LYS A N 1
ATOM 752 C CA . LYS A 1 99 ? -6.790 3.697 41.678 1.00 72.81 99 LYS A CA 1
ATOM 753 C C . LYS A 1 99 ? -6.683 5.075 41.008 1.00 72.81 99 LYS A C 1
ATOM 755 O O . LYS A 1 99 ? -5.576 5.531 40.726 1.00 72.81 99 LYS A O 1
ATOM 760 N N . LYS A 1 100 ? -7.821 5.689 40.670 1.00 59.44 100 LYS A N 1
ATOM 761 C CA . LYS A 1 100 ? -7.913 7.013 40.032 1.00 59.44 100 LYS A CA 1
ATOM 762 C C . LYS A 1 100 ? -8.105 8.149 41.056 1.00 59.44 100 LYS A C 1
ATOM 764 O O . LYS A 1 100 ? -8.017 9.313 40.668 1.00 59.44 100 LYS A O 1
ATOM 769 N N . LEU A 1 101 ? -8.348 7.805 42.324 1.00 46.50 101 LEU A N 1
ATOM 770 C CA . LEU A 1 101 ? -8.285 8.673 43.510 1.00 46.50 101 LEU A CA 1
ATOM 771 C C . LEU A 1 101 ? -6.887 8.632 44.140 1.00 46.50 101 LEU A C 1
ATOM 773 O O . LEU A 1 101 ? -6.498 9.670 44.718 1.00 46.50 101 LEU A O 1
#

Radius of gyration: 26.74 Å; chains: 1; bounding box: 49×51×62 Å

Secondary structure (DSSP, 8-state):
------------------------HHHHHHHHHHHHHTT-S-HHHHHHHHHHHHHHHHHHHHHS----HHHHHHHHHHHHS-PPPPHHHHHHHHHHHHT--

Sequence (101 aa):
MCQNDTYEGLAMTTSSPRITARVSLDTQELLSKAAALSGISSINSFVLSAAIEKANKIMEREETLKLSKRDAMLLLEALDRPAKANKKLSEAFKAYEEKKL

pLDDT: mean 77.38, std 18.01, range [34.66, 96.81]

Organism: NCBI:txid269237

Foldseek 3Di:
DDDDDDDDDPPPPVDDDDDDDDDDPVRVVVLCVVCVVVVHPDSVVSVVVVVVVVVVVVCCVVVPPPCPPVNVVVVVVCVVPVDDDDPVRVVVVVVVVVVVD

InterPro domains:
  IPR010985 Ribbon-helix-helix [SSF47598] (15-94)
  IPR013321 Arc-type ribbon-helix-helix [G3DSA:1.10.1220.10] (12-60)
  IPR014795 Antitoxin TacA 1-like [PF08681] (18-97)
  IPR014795 Antitoxin TacA 1-like [PTHR35401] (12-98)